Protein AF-A0A0S3SLT4-F1 (afdb_monomer_lite)

Foldseek 3Di:
DDWDDPDDPDIDDDDDPPDPPPDPPCQVCVLPDDDDFQFAPDDDPPDRCVGGPDDDDDDDDDDPVQCCLCVVQVFHWDADSVRDIDTHHPPDDPPPDD

Sequence (98 aa):
MSKYNACLGYDIYYNHFNKTDEDASQSSLKACKKVLLPIKDVPDANDPFTFVTGDVTVTVALTDQCSDCYYRKGGQCQLDSREQFSCANSYGTILLQF

Structure (mmCIF, N/CA/C/O backbone):
data_AF-A0A0S3SLT4-F1
#
_entry.id   AF-A0A0S3SLT4-F1
#
loop_
_atom_site.group_PDB
_atom_site.id
_atom_site.type_symbol
_atom_site.label_atom_id
_atom_site.label_alt_id
_atom_site.label_comp_id
_atom_site.label_asym_id
_atom_site.label_entity_id
_atom_site.label_seq_id
_atom_site.pdbx_PDB_ins_code
_atom_site.Cartn_x
_atom_site.Cartn_y
_atom_site.Cartn_z
_atom_site.occupancy
_atom_site.B_iso_or_equiv
_atom_site.auth_seq_id
_atom_site.auth_comp_id
_atom_site.auth_asym_id
_atom_site.auth_atom_id
_atom_site.pdbx_PDB_model_num
ATOM 1 N N . MET A 1 1 ? 15.243 9.754 -4.496 1.00 69.81 1 MET A N 1
ATOM 2 C CA . MET A 1 1 ? 13.952 9.110 -4.171 1.00 69.81 1 MET A CA 1
ATOM 3 C C . MET A 1 1 ? 12.870 9.703 -5.061 1.00 69.81 1 MET A C 1
ATOM 5 O O . MET A 1 1 ? 12.795 10.923 -5.148 1.00 69.81 1 MET A O 1
ATOM 9 N N . SER A 1 2 ? 12.062 8.860 -5.697 1.00 75.31 2 SER A N 1
ATOM 10 C CA . SER A 1 2 ? 11.005 9.229 -6.648 1.00 75.31 2 SER A CA 1
ATOM 11 C C . SER A 1 2 ? 9.667 8.603 -6.227 1.00 75.31 2 SER A C 1
ATOM 13 O O . SER A 1 2 ? 9.668 7.534 -5.615 1.00 75.31 2 SER A O 1
ATOM 15 N N . LYS A 1 3 ? 8.536 9.260 -6.529 1.00 78.94 3 LYS A N 1
ATOM 16 C CA . LYS A 1 3 ? 7.170 8.769 -6.248 1.00 78.94 3 LYS A CA 1
ATOM 17 C C . LYS A 1 3 ? 6.527 8.230 -7.527 1.00 78.94 3 LYS A C 1
ATOM 19 O O . LYS A 1 3 ? 6.545 8.910 -8.550 1.00 78.94 3 LYS A O 1
ATOM 24 N N . TYR A 1 4 ? 5.938 7.040 -7.457 1.00 80.56 4 TYR A N 1
ATOM 25 C CA . TYR A 1 4 ? 5.145 6.464 -8.542 1.00 80.56 4 TYR A CA 1
ATOM 26 C C . TYR A 1 4 ? 3.676 6.886 -8.410 1.00 80.56 4 TYR A C 1
ATOM 28 O O . TYR A 1 4 ? 3.066 6.693 -7.360 1.00 80.56 4 TYR A O 1
ATOM 36 N N . ASN A 1 5 ? 3.110 7.468 -9.470 1.00 81.62 5 ASN A N 1
ATOM 37 C CA . ASN A 1 5 ? 1.803 8.139 -9.417 1.00 81.62 5 ASN A CA 1
ATOM 38 C C . ASN A 1 5 ? 0.645 7.338 -10.037 1.00 81.62 5 ASN A C 1
ATOM 40 O O . ASN A 1 5 ? -0.474 7.841 -10.062 1.00 81.62 5 ASN A O 1
ATOM 44 N N . ALA A 1 6 ? 0.873 6.124 -10.550 1.00 80.62 6 ALA A N 1
ATOM 45 C CA . ALA A 1 6 ? -0.200 5.352 -11.191 1.00 80.62 6 ALA A CA 1
ATOM 46 C C . ALA A 1 6 ? -1.020 4.489 -10.210 1.00 80.62 6 ALA A C 1
ATOM 48 O O . ALA A 1 6 ? -1.969 3.824 -10.619 1.00 80.62 6 ALA A O 1
ATOM 49 N N . CYS A 1 7 ? -0.664 4.472 -8.923 1.00 74.38 7 CYS A N 1
ATOM 50 C CA . CYS A 1 7 ? -1.403 3.736 -7.899 1.00 74.38 7 CYS A CA 1
ATOM 51 C C . CYS A 1 7 ? -2.574 4.567 -7.360 1.00 74.38 7 CYS A C 1
ATOM 53 O O . CYS A 1 7 ? -2.409 5.727 -6.987 1.00 74.38 7 CYS A O 1
ATOM 55 N N . LEU A 1 8 ? -3.757 3.955 -7.275 1.00 77.00 8 LEU A N 1
ATOM 56 C CA . LEU A 1 8 ? -4.923 4.542 -6.617 1.00 77.00 8 LEU A CA 1
ATOM 57 C C . LEU A 1 8 ? -4.982 4.048 -5.166 1.00 77.00 8 LEU A C 1
ATOM 59 O O . LEU A 1 8 ? -5.094 2.850 -4.921 1.00 77.00 8 LEU A O 1
ATOM 63 N N . GLY A 1 9 ? -4.924 4.972 -4.204 1.00 72.69 9 GLY A N 1
ATOM 64 C CA . GLY A 1 9 ? -5.141 4.681 -2.780 1.00 72.69 9 GLY A CA 1
ATOM 65 C C . GLY A 1 9 ? -3.901 4.312 -1.958 1.00 72.69 9 GLY A C 1
ATOM 66 O O . GLY A 1 9 ? -4.032 4.104 -0.755 1.00 72.69 9 GLY A O 1
ATOM 67 N N . TYR A 1 10 ? -2.708 4.254 -2.556 1.00 73.81 10 TYR A N 1
ATOM 68 C CA . TYR A 1 10 ? -1.447 4.083 -1.830 1.00 73.81 10 TYR A CA 1
ATOM 69 C C . TYR A 1 10 ? -0.270 4.694 -2.594 1.00 73.81 10 TYR A C 1
ATOM 71 O O . TYR A 1 10 ? -0.285 4.779 -3.822 1.00 73.81 10 TYR A O 1
ATOM 79 N N . ASP A 1 11 ? 0.762 5.085 -1.849 1.00 77.19 11 ASP A N 1
ATOM 80 C CA . ASP A 1 11 ? 1.959 5.723 -2.387 1.00 77.19 11 ASP A CA 1
ATOM 81 C C . ASP A 1 11 ? 3.124 4.727 -2.450 1.00 77.19 11 ASP A C 1
ATOM 83 O O . ASP A 1 11 ? 3.486 4.113 -1.445 1.00 77.19 11 ASP A O 1
ATOM 87 N N . ILE A 1 12 ? 3.735 4.583 -3.630 1.00 77.38 12 ILE A N 1
ATOM 88 C CA . ILE A 1 12 ? 4.988 3.836 -3.806 1.00 77.38 12 ILE A CA 1
ATOM 89 C C . ILE A 1 12 ? 6.133 4.828 -4.011 1.00 77.38 12 ILE A C 1
ATOM 91 O O . ILE A 1 12 ? 6.095 5.668 -4.914 1.00 77.38 12 ILE A O 1
ATOM 95 N N . TYR A 1 13 ? 7.185 4.671 -3.210 1.00 78.06 13 TYR A N 1
ATOM 96 C CA . TYR A 1 13 ? 8.438 5.410 -3.337 1.00 78.06 13 TYR A CA 1
ATOM 97 C C . TYR A 1 13 ? 9.570 4.463 -3.733 1.00 78.06 13 TYR A C 1
ATOM 99 O O . TYR A 1 13 ? 9.689 3.370 -3.180 1.00 78.06 13 TYR A O 1
ATOM 107 N N . TYR A 1 14 ? 10.415 4.885 -4.672 1.00 75.25 14 TYR A N 1
ATOM 108 C CA . TYR A 1 14 ? 11.556 4.100 -5.139 1.00 75.25 14 TYR A CA 1
ATOM 109 C C . TYR A 1 14 ? 12.832 4.940 -5.200 1.00 75.25 14 TYR A C 1
ATOM 111 O O . TYR A 1 14 ? 12.805 6.170 -5.316 1.00 75.25 14 TYR A O 1
ATOM 119 N N . ASN A 1 15 ? 13.978 4.271 -5.108 1.00 71.56 15 ASN A N 1
ATOM 120 C CA . ASN A 1 15 ? 15.281 4.896 -5.280 1.00 71.56 15 ASN A CA 1
ATOM 121 C C . ASN A 1 15 ? 16.198 3.972 -6.080 1.00 71.56 15 ASN A C 1
ATOM 123 O O . ASN A 1 15 ? 16.157 2.756 -5.902 1.00 71.56 15 ASN A O 1
ATOM 127 N N . HIS A 1 16 ? 17.028 4.551 -6.942 1.00 67.44 16 HIS A N 1
ATOM 128 C CA . HIS A 1 16 ? 18.042 3.797 -7.669 1.00 67.44 16 HIS A CA 1
ATOM 129 C C . HIS A 1 16 ? 19.280 3.631 -6.777 1.00 67.44 16 HIS A C 1
ATOM 131 O O . HIS A 1 16 ? 19.713 4.591 -6.143 1.00 67.44 16 HIS A O 1
ATOM 137 N N . PHE A 1 17 ? 19.848 2.424 -6.717 1.00 59.03 17 PHE A N 1
ATOM 138 C CA . PHE A 1 17 ? 20.887 2.026 -5.750 1.00 59.03 17 PHE A CA 1
ATOM 139 C C . PHE A 1 17 ? 22.258 2.721 -5.907 1.00 59.03 17 PHE A C 1
ATOM 141 O O . PHE A 1 17 ? 23.197 2.374 -5.200 1.00 59.03 17 PHE A O 1
ATOM 148 N N . ASN A 1 18 ? 22.398 3.725 -6.775 1.00 52.94 18 ASN A N 1
ATOM 149 C CA . ASN A 1 18 ? 23.703 4.280 -7.152 1.00 52.94 18 ASN A CA 1
ATOM 150 C C . ASN A 1 18 ? 24.174 5.503 -6.358 1.00 52.94 18 ASN A C 1
ATOM 152 O O . ASN A 1 18 ? 25.100 6.183 -6.797 1.00 52.94 18 ASN A O 1
ATOM 156 N N . LYS A 1 19 ? 23.599 5.800 -5.192 1.00 50.31 19 LYS A N 1
ATOM 157 C CA . LYS A 1 19 ? 24.154 6.846 -4.330 1.00 50.31 19 LYS A CA 1
ATOM 158 C C . LYS A 1 19 ? 24.206 6.413 -2.882 1.00 50.31 19 LYS A C 1
ATOM 160 O O . LYS A 1 19 ? 23.220 5.939 -2.323 1.00 50.31 19 LYS A O 1
ATOM 165 N N . THR A 1 20 ? 25.375 6.653 -2.304 1.00 49.69 20 THR A N 1
ATOM 166 C CA . THR A 1 20 ? 25.718 6.816 -0.889 1.00 49.69 20 THR A CA 1
ATOM 167 C C . THR A 1 20 ? 24.878 7.925 -0.232 1.00 49.69 20 THR A C 1
ATOM 169 O O . THR A 1 20 ? 25.398 8.799 0.447 1.00 49.69 20 THR A O 1
ATOM 172 N N . ASP A 1 21 ? 23.566 7.929 -0.457 1.00 51.53 21 ASP A N 1
ATOM 173 C CA . ASP A 1 21 ? 22.631 8.799 0.241 1.00 51.53 21 ASP A CA 1
ATOM 174 C C . ASP A 1 21 ? 22.238 8.077 1.526 1.00 51.53 21 ASP A C 1
ATOM 176 O O . ASP A 1 21 ? 21.197 7.420 1.632 1.00 51.53 21 ASP A O 1
ATOM 180 N N . GLU A 1 22 ? 23.147 8.165 2.492 1.00 49.16 22 GLU A N 1
ATOM 181 C CA . GLU A 1 22 ? 22.828 7.975 3.894 1.00 49.16 22 GLU A CA 1
ATOM 182 C C . GLU A 1 22 ? 21.586 8.810 4.254 1.00 49.16 22 GLU A C 1
ATOM 184 O O . GLU A 1 22 ? 21.534 10.025 4.066 1.00 49.16 22 GLU A O 1
ATOM 189 N N . ASP A 1 23 ? 20.579 8.110 4.770 1.00 52.00 23 ASP A N 1
ATOM 190 C CA . ASP A 1 23 ? 19.705 8.497 5.881 1.00 52.00 23 ASP A CA 1
ATOM 191 C C . ASP A 1 23 ? 18.819 9.747 5.840 1.00 52.00 23 ASP A C 1
ATOM 193 O O . ASP A 1 23 ? 17.836 9.785 6.585 1.00 52.00 23 ASP A O 1
ATOM 197 N N . ALA A 1 24 ? 19.025 10.726 4.962 1.00 47.56 24 ALA A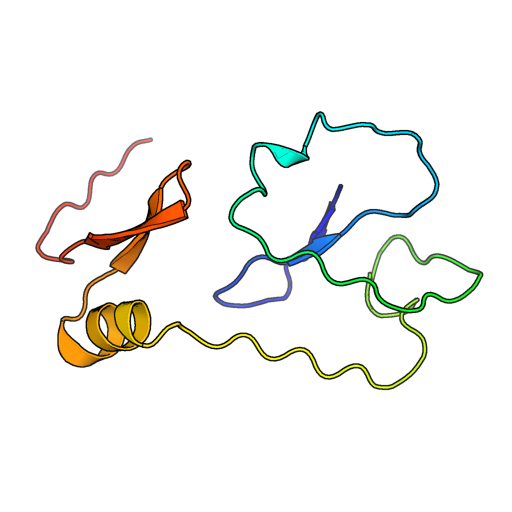 N 1
ATOM 198 C CA . ALA A 1 24 ? 18.274 11.986 5.031 1.00 47.56 24 ALA A CA 1
ATOM 199 C C . ALA A 1 24 ? 16.763 11.829 4.739 1.00 47.56 24 ALA A C 1
ATOM 201 O O . ALA A 1 24 ? 15.950 12.647 5.164 1.00 47.56 24 ALA A O 1
ATOM 202 N N . SER A 1 25 ? 16.370 10.753 4.050 1.00 51.56 25 SER A N 1
ATOM 203 C CA . SER A 1 25 ? 14.977 10.456 3.677 1.00 51.56 25 SER A CA 1
ATOM 204 C C . SER A 1 25 ? 14.348 9.299 4.460 1.00 51.56 25 SER A C 1
ATOM 206 O O . SER A 1 25 ? 13.169 9.007 4.266 1.00 51.56 25 SER A O 1
ATOM 208 N N . GLN A 1 26 ? 15.086 8.664 5.381 1.00 53.34 26 GLN A N 1
ATOM 209 C CA . GLN A 1 26 ? 14.515 7.603 6.214 1.00 53.34 26 GLN A CA 1
ATOM 210 C C . GLN A 1 26 ? 13.453 8.139 7.179 1.00 53.34 26 GLN A C 1
ATOM 212 O O . GLN A 1 26 ? 12.516 7.419 7.492 1.00 53.34 26 GLN A O 1
ATOM 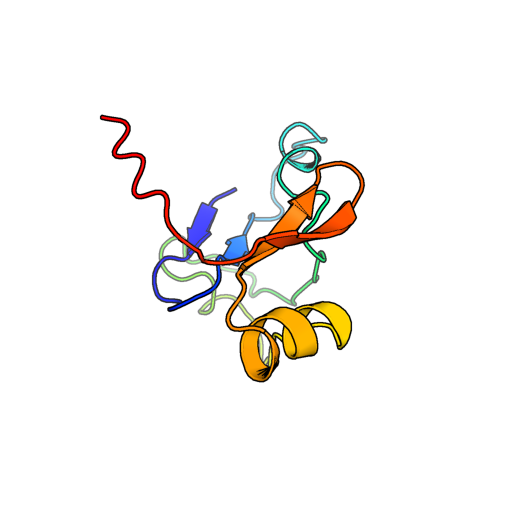217 N N . SER A 1 27 ? 13.556 9.398 7.625 1.00 59.88 27 SER A N 1
ATOM 218 C CA . SER A 1 27 ? 12.650 9.952 8.643 1.00 59.88 27 SER A CA 1
ATOM 219 C C . SER A 1 27 ? 11.176 9.978 8.210 1.00 59.88 27 SER A C 1
ATOM 221 O O . SER A 1 27 ? 10.307 9.572 8.977 1.00 59.88 27 SER A O 1
ATOM 223 N N . SER A 1 28 ? 10.882 10.399 6.974 1.00 62.72 28 SER A N 1
ATOM 224 C CA . SER A 1 28 ? 9.505 10.463 6.455 1.00 62.72 28 SER A CA 1
ATOM 225 C C . SER A 1 28 ? 8.946 9.104 6.031 1.00 62.72 28 SER A C 1
ATOM 227 O O . SER A 1 28 ? 7.736 8.958 5.896 1.00 62.72 28 SER A O 1
ATOM 229 N N . LEU A 1 29 ? 9.815 8.110 5.837 1.00 65.12 29 LEU A N 1
ATOM 230 C CA . LEU A 1 29 ? 9.455 6.761 5.407 1.00 65.12 29 LEU A CA 1
ATOM 231 C C . LEU A 1 29 ? 9.666 5.717 6.509 1.00 65.12 29 LEU A C 1
ATOM 233 O O . LEU A 1 29 ? 9.616 4.529 6.209 1.00 65.12 29 LEU A O 1
ATOM 237 N N . LYS A 1 30 ? 9.875 6.121 7.773 1.00 66.44 30 LYS A N 1
ATOM 238 C CA . LYS A 1 30 ? 9.988 5.173 8.901 1.00 66.44 30 LYS A CA 1
ATOM 239 C C . LYS A 1 30 ? 8.780 4.240 8.970 1.00 66.44 30 LYS A C 1
ATOM 241 O O . LYS A 1 30 ? 8.933 3.037 9.102 1.00 66.44 30 LYS A O 1
ATOM 246 N N . ALA A 1 31 ? 7.597 4.802 8.735 1.00 67.00 31 ALA A N 1
ATOM 247 C CA . ALA A 1 31 ? 6.337 4.072 8.648 1.00 67.00 31 ALA A CA 1
ATOM 248 C C . ALA A 1 31 ? 6.241 3.088 7.460 1.00 67.00 31 ALA A C 1
ATOM 250 O O . ALA A 1 31 ? 5.308 2.287 7.401 1.00 67.00 31 ALA A O 1
ATOM 251 N N . CYS A 1 32 ? 7.147 3.153 6.481 1.00 69.69 32 CYS A N 1
ATOM 252 C CA . CYS A 1 32 ? 7.098 2.336 5.274 1.00 69.69 32 CYS A CA 1
ATOM 253 C C . CYS A 1 32 ? 7.968 1.083 5.409 1.00 69.69 32 CYS A C 1
ATOM 255 O O . CYS A 1 32 ? 9.128 1.126 5.816 1.00 69.69 32 CYS A O 1
ATOM 257 N N . LYS A 1 33 ? 7.439 -0.058 4.958 1.00 73.44 33 LYS A N 1
ATOM 258 C CA . LYS A 1 33 ? 8.211 -1.301 4.891 1.00 73.44 33 LYS A CA 1
ATOM 259 C C . LYS A 1 33 ? 9.132 -1.289 3.670 1.00 73.44 33 LYS A C 1
ATOM 261 O O . LYS A 1 33 ? 8.662 -1.242 2.535 1.00 73.44 33 LYS A O 1
ATOM 266 N N . LYS A 1 34 ? 10.446 -1.376 3.895 1.00 73.19 34 LYS A N 1
ATOM 267 C CA . LYS A 1 34 ? 11.436 -1.491 2.814 1.00 73.19 34 LYS A CA 1
ATOM 268 C C . LYS A 1 34 ? 11.389 -2.890 2.196 1.00 73.19 34 LYS A C 1
ATOM 270 O O . LYS A 1 34 ? 11.494 -3.887 2.907 1.00 73.19 34 LYS A O 1
ATOM 275 N N . VAL A 1 35 ? 11.282 -2.954 0.871 1.00 72.88 35 VAL A N 1
ATOM 276 C CA . VAL A 1 35 ? 11.361 -4.195 0.088 1.00 72.88 35 VAL A CA 1
ATOM 277 C C . VAL A 1 35 ? 12.503 -4.056 -0.914 1.00 72.88 35 VAL A C 1
ATOM 279 O O . VAL A 1 35 ? 12.612 -3.037 -1.592 1.00 72.88 35 VAL A O 1
ATOM 282 N N . LEU A 1 36 ? 13.379 -5.058 -0.979 1.00 73.44 36 LEU A N 1
ATOM 283 C CA . LEU A 1 36 ? 14.462 -5.124 -1.960 1.00 73.44 36 LEU A CA 1
ATOM 284 C C . LEU A 1 36 ? 13.988 -5.974 -3.138 1.00 73.44 36 LEU A C 1
ATOM 286 O O . LEU A 1 36 ? 13.597 -7.122 -2.938 1.00 73.44 36 LEU A O 1
ATOM 290 N N . LEU A 1 37 ? 14.010 -5.406 -4.342 1.00 74.19 37 LEU A N 1
ATOM 291 C CA . LEU A 1 37 ? 13.594 -6.086 -5.567 1.00 74.19 37 LEU A CA 1
ATOM 292 C C . LEU A 1 37 ? 14.790 -6.275 -6.504 1.00 74.19 37 LEU A C 1
ATOM 294 O O . LEU A 1 37 ? 15.629 -5.374 -6.589 1.00 74.19 37 LEU A O 1
ATOM 298 N N . PRO A 1 38 ? 14.882 -7.415 -7.209 1.00 70.06 38 PRO A N 1
ATOM 299 C CA . PRO A 1 38 ? 15.936 -7.640 -8.185 1.00 70.06 38 PRO A CA 1
ATOM 300 C C . PRO A 1 38 ? 15.705 -6.757 -9.419 1.00 70.06 38 PRO A C 1
ATOM 302 O O . PRO A 1 38 ? 14.634 -6.793 -10.033 1.00 70.06 38 PRO A O 1
ATOM 305 N N . ILE A 1 39 ? 16.715 -5.967 -9.784 1.00 70.88 39 ILE A N 1
ATOM 306 C CA . ILE A 1 39 ? 16.664 -5.018 -10.903 1.00 70.88 39 ILE A CA 1
ATOM 307 C C . ILE A 1 39 ? 17.522 -5.495 -12.088 1.00 70.88 39 ILE A C 1
ATOM 309 O O . ILE A 1 39 ? 18.511 -6.194 -11.890 1.00 70.88 39 ILE A O 1
ATOM 313 N N . L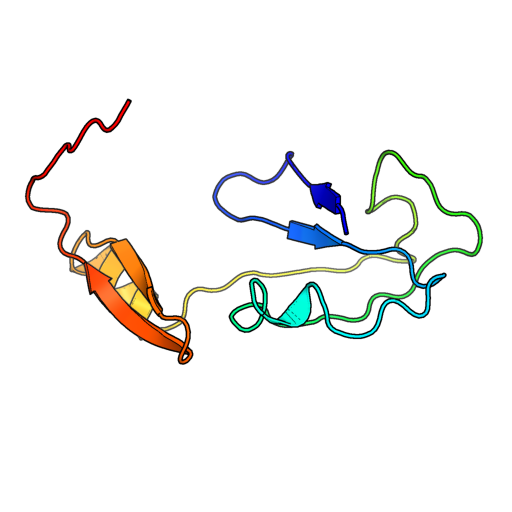YS A 1 40 ? 17.154 -5.113 -13.315 1.00 66.62 40 LYS A N 1
ATOM 314 C CA . LYS A 1 40 ? 17.953 -5.273 -14.540 1.00 66.62 40 LYS A CA 1
ATOM 315 C C . LYS A 1 40 ? 19.129 -4.299 -14.525 1.00 66.62 40 LYS A C 1
ATOM 317 O O . LYS A 1 40 ? 19.023 -3.207 -13.971 1.00 66.62 40 LYS A O 1
ATOM 322 N N . ASP A 1 41 ? 20.194 -4.659 -15.237 1.00 64.12 41 ASP A N 1
ATOM 323 C CA . ASP A 1 41 ? 21.410 -3.842 -15.365 1.00 64.12 41 ASP A CA 1
ATOM 324 C C . ASP A 1 41 ? 21.180 -2.477 -16.048 1.00 64.12 41 ASP A C 1
ATOM 326 O O . ASP A 1 41 ? 21.994 -1.569 -15.892 1.00 64.12 41 ASP A O 1
ATOM 330 N N . VAL A 1 42 ? 20.075 -2.301 -16.789 1.00 66.06 42 VAL A N 1
ATOM 331 C CA . VAL A 1 42 ? 19.737 -1.046 -17.483 1.00 66.06 42 VAL A CA 1
ATOM 332 C C . VAL A 1 42 ? 18.530 -0.376 -16.810 1.00 66.06 42 VAL A C 1
ATOM 334 O O . VAL A 1 42 ? 17.411 -0.878 -16.947 1.00 66.06 42 VAL A O 1
ATOM 337 N N . PRO A 1 43 ? 18.720 0.745 -16.091 1.00 60.41 43 PRO A N 1
ATOM 338 C CA . PRO A 1 43 ? 17.623 1.481 -15.476 1.00 60.41 43 PRO A CA 1
ATOM 339 C C . PRO A 1 43 ? 16.838 2.291 -16.514 1.00 60.41 43 PRO A C 1
ATOM 341 O O . PRO A 1 43 ? 17.410 3.094 -17.250 1.00 60.41 43 PRO A O 1
ATOM 344 N N . ASP A 1 44 ?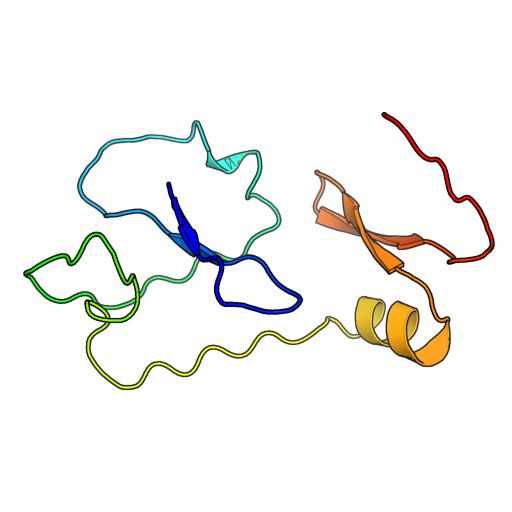 15.517 2.132 -16.525 1.00 62.72 44 ASP A N 1
ATOM 345 C CA . ASP A 1 44 ? 14.598 3.090 -17.140 1.00 62.72 44 ASP A CA 1
ATOM 346 C C . ASP A 1 44 ? 14.178 4.107 -16.073 1.00 62.72 44 ASP A C 1
ATOM 348 O O . ASP A 1 44 ? 13.740 3.745 -14.979 1.00 62.72 44 ASP A O 1
ATOM 352 N N . ALA A 1 45 ? 14.350 5.393 -16.366 1.00 62.72 45 ALA A N 1
ATOM 353 C CA . ALA A 1 45 ? 14.011 6.463 -15.434 1.00 62.72 45 ALA A CA 1
ATOM 354 C C . ALA A 1 45 ? 12.495 6.720 -15.342 1.00 62.72 45 ALA A C 1
ATOM 356 O O . ALA A 1 45 ? 12.052 7.341 -14.373 1.00 62.72 45 ALA A O 1
ATOM 357 N N . ASN A 1 46 ? 11.714 6.267 -16.331 1.00 66.19 46 ASN A N 1
ATOM 358 C CA . ASN A 1 46 ? 10.305 6.635 -16.478 1.00 66.19 46 ASN A CA 1
ATOM 359 C C . ASN A 1 46 ? 9.345 5.642 -15.820 1.00 66.19 46 ASN A C 1
ATOM 361 O O . ASN A 1 46 ? 8.321 6.060 -15.283 1.00 66.19 46 ASN A O 1
ATOM 365 N N . ASP A 1 47 ? 9.675 4.351 -15.846 1.00 69.75 47 ASP A N 1
ATOM 366 C CA . ASP A 1 47 ? 8.855 3.301 -15.251 1.00 69.75 47 ASP A CA 1
ATOM 367 C C . ASP A 1 47 ? 9.698 2.450 -14.291 1.00 69.75 47 ASP A C 1
ATOM 369 O O . ASP A 1 47 ? 10.589 1.718 -14.730 1.00 69.75 47 ASP A O 1
ATOM 373 N N . PRO A 1 48 ? 9.434 2.512 -12.973 1.00 68.00 48 PRO A N 1
ATOM 374 C CA . PRO A 1 48 ? 10.180 1.722 -12.016 1.00 68.00 48 PRO A CA 1
ATOM 375 C C . PRO A 1 48 ? 9.962 0.208 -12.138 1.00 68.00 48 PRO A C 1
ATOM 377 O O . PRO A 1 48 ? 10.717 -0.570 -11.561 1.00 68.00 48 PRO A O 1
ATOM 380 N N . PHE A 1 49 ? 8.938 -0.236 -12.864 1.00 72.12 49 PHE A N 1
ATOM 381 C CA . PHE A 1 49 ? 8.619 -1.651 -13.016 1.00 72.12 49 PHE A CA 1
ATOM 382 C C . PHE A 1 49 ? 9.304 -2.292 -14.225 1.00 72.12 49 PHE A C 1
ATOM 384 O O . PHE A 1 49 ? 9.473 -3.510 -14.243 1.00 72.12 49 PHE A O 1
ATOM 391 N N . THR A 1 50 ? 9.783 -1.518 -15.205 1.00 70.38 50 THR A N 1
ATOM 392 C CA . THR A 1 50 ? 10.458 -2.078 -16.398 1.00 70.38 50 THR A CA 1
ATOM 393 C C . THR A 1 50 ? 11.830 -2.674 -16.080 1.00 70.38 50 THR A C 1
ATOM 395 O O . THR A 1 50 ? 12.283 -3.605 -16.766 1.00 70.38 50 THR A O 1
ATOM 398 N N . PHE A 1 51 ? 12.476 -2.188 -15.015 1.00 67.31 51 PHE A N 1
ATOM 399 C CA . PHE A 1 51 ? 13.728 -2.740 -14.512 1.00 67.31 51 PHE A CA 1
ATOM 400 C C . PHE A 1 51 ? 13.537 -3.884 -13.517 1.00 67.31 51 PHE A C 1
ATOM 402 O O . PHE A 1 51 ? 14.513 -4.567 -13.240 1.00 67.31 51 PHE A O 1
ATOM 409 N N . VAL A 1 52 ? 12.344 -4.147 -12.979 1.00 68.62 52 VAL A N 1
ATOM 410 C CA . VAL A 1 52 ? 12.159 -5.307 -12.091 1.00 68.62 52 VAL A CA 1
ATOM 411 C C . VAL A 1 52 ? 12.283 -6.587 -12.929 1.00 68.62 52 VAL A C 1
ATOM 413 O O . VAL A 1 52 ? 11.675 -6.724 -13.991 1.00 68.62 52 VAL A O 1
ATOM 416 N N . THR A 1 53 ? 13.146 -7.512 -12.505 1.00 61.19 53 THR A N 1
ATOM 417 C CA . THR A 1 53 ? 13.326 -8.801 -13.194 1.00 61.19 53 THR A CA 1
ATOM 418 C C . THR A 1 53 ? 12.348 -9.838 -12.652 1.00 61.19 53 THR A C 1
ATOM 420 O O . THR A 1 53 ? 12.426 -10.218 -11.488 1.00 61.19 53 THR A O 1
ATOM 423 N N . GLY A 1 54 ? 11.453 -10.323 -13.515 1.00 64.50 54 GLY A N 1
ATOM 424 C CA . GLY A 1 54 ? 10.481 -11.369 -13.186 1.00 64.50 54 GLY A CA 1
ATOM 425 C C . GLY A 1 54 ? 9.157 -10.847 -12.626 1.00 64.50 54 GLY A C 1
ATOM 426 O O . GLY A 1 54 ? 9.016 -9.669 -12.300 1.00 64.50 54 GLY A O 1
ATOM 427 N N . ASP A 1 55 ? 8.178 -11.745 -12.530 1.00 64.19 55 ASP A N 1
ATOM 428 C CA . ASP A 1 55 ? 6.866 -11.433 -11.969 1.00 64.19 55 ASP A CA 1
ATOM 429 C C . ASP A 1 55 ? 6.979 -11.274 -10.447 1.00 64.19 55 ASP A C 1
ATOM 431 O O . ASP A 1 55 ? 7.082 -12.250 -9.701 1.00 64.19 55 ASP A O 1
ATOM 435 N N . VAL A 1 56 ? 6.963 -10.029 -9.970 1.00 67.38 56 VAL A N 1
ATOM 436 C CA . VAL A 1 56 ? 6.921 -9.717 -8.538 1.00 67.38 56 VAL A CA 1
ATOM 437 C C . VAL A 1 56 ? 5.499 -9.321 -8.162 1.00 67.38 56 VAL A C 1
ATOM 439 O O . VAL A 1 56 ? 5.015 -8.256 -8.538 1.00 67.38 56 VAL A O 1
ATOM 442 N N . THR A 1 57 ? 4.830 -10.160 -7.372 1.00 67.19 57 THR A N 1
ATOM 443 C CA . THR A 1 57 ? 3.523 -9.813 -6.796 1.00 67.19 57 THR A CA 1
ATOM 444 C C . THR A 1 57 ? 3.726 -9.062 -5.484 1.00 67.19 57 THR A C 1
ATOM 446 O O . THR A 1 57 ? 4.235 -9.624 -4.515 1.00 67.19 57 THR A O 1
ATOM 449 N N . VAL A 1 58 ? 3.318 -7.792 -5.444 1.00 70.38 58 VAL A N 1
ATOM 450 C CA . VAL A 1 58 ? 3.302 -6.981 -4.219 1.00 70.38 58 VAL A CA 1
ATOM 451 C C . VAL A 1 58 ? 1.859 -6.801 -3.772 1.00 70.38 58 VAL A C 1
ATOM 453 O O . VAL A 1 58 ? 1.059 -6.191 -4.477 1.00 70.38 58 VAL A O 1
ATOM 456 N N . THR A 1 59 ? 1.538 -7.300 -2.580 1.00 70.25 59 THR A N 1
ATOM 457 C CA . THR A 1 59 ? 0.211 -7.141 -1.977 1.00 70.25 59 THR A CA 1
ATOM 458 C C . THR A 1 59 ? 0.300 -6.191 -0.794 1.00 70.25 59 THR A C 1
ATOM 460 O O . THR A 1 59 ? 1.079 -6.415 0.134 1.00 70.25 59 THR A O 1
ATOM 463 N N . VAL A 1 60 ? -0.525 -5.146 -0.808 1.00 73.38 60 VAL A N 1
ATOM 464 C CA . VAL A 1 60 ? -0.715 -4.251 0.337 1.00 73.38 60 VAL A CA 1
ATOM 465 C C . VAL A 1 60 ? -1.971 -4.699 1.074 1.00 73.38 60 VAL A C 1
ATOM 467 O O . VAL A 1 60 ? -3.066 -4.661 0.521 1.00 73.38 60 VAL A O 1
ATOM 470 N N . ALA A 1 61 ? -1.807 -5.146 2.316 1.00 80.06 61 ALA A N 1
ATOM 471 C CA . ALA A 1 61 ? -2.911 -5.512 3.195 1.00 80.06 61 ALA A CA 1
ATOM 472 C C .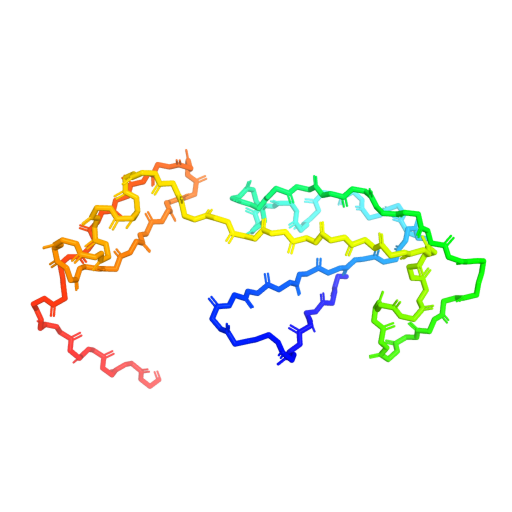 ALA A 1 61 ? -2.987 -4.530 4.368 1.00 80.06 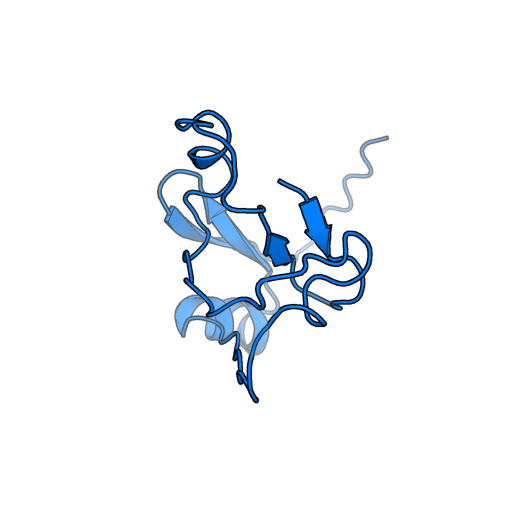61 ALA A C 1
ATOM 474 O O . ALA A 1 61 ? -1.959 -4.134 4.922 1.00 80.06 61 ALA A O 1
ATOM 475 N N . LEU A 1 62 ? -4.207 -4.152 4.752 1.00 82.31 62 LEU A N 1
ATOM 476 C CA . LEU A 1 62 ? -4.433 -3.391 5.977 1.00 82.31 62 LEU A CA 1
ATOM 477 C C . LEU A 1 62 ? -4.192 -4.298 7.187 1.00 82.31 62 LEU A C 1
ATOM 479 O O . LEU A 1 62 ? -4.523 -5.482 7.157 1.00 82.31 62 LEU A O 1
ATOM 483 N N . THR A 1 63 ? -3.656 -3.737 8.269 1.00 85.81 63 THR A N 1
ATOM 484 C CA . THR A 1 63 ? -3.638 -4.427 9.564 1.00 85.81 63 THR A CA 1
ATOM 485 C C . THR A 1 63 ? -5.066 -4.639 10.062 1.00 85.81 63 THR A C 1
ATOM 487 O O . THR A 1 63 ? -5.958 -3.859 9.724 1.00 85.81 63 THR A O 1
ATOM 490 N N . ASP A 1 64 ? -5.289 -5.632 10.925 1.00 89.62 64 ASP A N 1
ATOM 491 C CA . ASP A 1 64 ? -6.617 -5.893 11.504 1.00 89.62 64 ASP A CA 1
ATOM 492 C C . ASP A 1 64 ? -7.209 -4.651 12.186 1.00 89.62 64 ASP A C 1
ATOM 494 O O . ASP A 1 64 ? -8.398 -4.367 12.061 1.00 89.62 64 ASP A O 1
ATOM 498 N N . GLN A 1 65 ? -6.360 -3.860 12.849 1.00 86.94 65 GLN A N 1
ATOM 499 C CA . GLN A 1 65 ? -6.753 -2.612 13.505 1.00 86.94 65 GLN A CA 1
ATOM 500 C C . GLN A 1 65 ? -7.244 -1.557 12.504 1.00 86.94 65 GLN A C 1
ATOM 502 O O . GLN A 1 65 ? -8.263 -0.903 12.738 1.00 86.94 65 GLN A O 1
ATOM 507 N N . CYS A 1 66 ? -6.544 -1.403 11.377 1.00 88.19 66 CYS A N 1
ATOM 508 C CA . CYS A 1 66 ? -6.943 -0.469 10.330 1.00 88.19 66 CYS A CA 1
ATOM 509 C C . CYS A 1 66 ? -8.165 -0.975 9.551 1.00 88.19 66 CYS A C 1
ATOM 511 O O . CYS A 1 66 ? -9.075 -0.203 9.266 1.00 88.19 66 CYS A O 1
ATOM 513 N N . SER A 1 67 ? -8.231 -2.278 9.283 1.00 90.31 67 SER A N 1
ATOM 514 C CA . SER A 1 67 ? -9.393 -2.939 8.692 1.00 90.31 67 SER A CA 1
ATOM 515 C C . SER A 1 67 ? -10.657 -2.702 9.528 1.00 90.31 67 SER A C 1
ATOM 517 O O . SER A 1 67 ? -11.674 -2.263 8.995 1.00 90.31 67 SER A O 1
ATOM 519 N N . ASP A 1 68 ? -10.588 -2.884 10.851 1.00 91.00 68 ASP A N 1
ATOM 520 C CA . ASP A 1 68 ? -11.711 -2.612 11.756 1.00 91.00 68 ASP A CA 1
ATOM 521 C C . ASP A 1 68 ? -12.101 -1.123 11.755 1.00 91.00 68 ASP A C 1
ATOM 523 O O . ASP A 1 68 ? -13.280 -0.786 11.646 1.00 91.00 68 ASP A O 1
ATOM 527 N N . CYS A 1 69 ? -11.117 -0.220 11.798 1.00 89.50 69 CYS A N 1
ATOM 528 C CA . CYS A 1 69 ? -11.356 1.222 11.720 1.00 89.50 69 CYS A CA 1
ATOM 529 C C . CYS A 1 69 ? -12.070 1.630 10.424 1.00 89.50 69 CYS A C 1
ATOM 531 O O . CYS A 1 69 ? -13.094 2.312 10.463 1.00 89.50 69 CYS A O 1
ATOM 533 N N . TYR A 1 70 ? -11.554 1.183 9.283 1.00 88.12 70 TYR A N 1
ATOM 534 C CA . TYR A 1 70 ? -12.066 1.565 7.977 1.00 88.12 70 TYR A CA 1
ATOM 535 C C . TYR A 1 70 ? -13.417 0.903 7.687 1.00 88.12 70 TYR A C 1
ATOM 537 O O . TYR A 1 70 ? -14.404 1.591 7.436 1.00 88.12 70 TYR A O 1
ATOM 545 N N . TYR A 1 71 ? -13.494 -0.428 7.783 1.00 88.50 71 TYR A N 1
ATOM 546 C CA . TYR A 1 71 ? -14.687 -1.169 7.370 1.00 88.50 71 TYR A CA 1
ATOM 547 C C . TYR A 1 71 ? -15.800 -1.172 8.416 1.00 88.50 71 TYR A C 1
ATOM 549 O O . TYR A 1 71 ? -16.970 -1.168 8.038 1.00 88.50 71 TYR A O 1
ATOM 557 N N . ARG A 1 72 ? -15.479 -1.203 9.719 1.00 87.38 72 ARG A N 1
ATOM 558 C CA . ARG A 1 72 ? -16.515 -1.264 10.768 1.00 87.38 72 ARG A CA 1
ATOM 559 C C . ARG A 1 72 ? -16.880 0.096 11.336 1.00 87.38 72 ARG A C 1
ATOM 561 O O . ARG A 1 72 ? -18.037 0.297 11.692 1.00 87.38 72 ARG A O 1
ATOM 568 N N . LYS A 1 73 ? -15.914 1.011 11.451 1.00 87.62 73 LYS A N 1
ATOM 569 C CA . LYS A 1 73 ? -16.132 2.328 12.076 1.00 87.62 73 LYS A CA 1
ATOM 570 C C . LYS A 1 73 ? -16.287 3.462 11.063 1.00 87.62 73 LYS A C 1
ATOM 572 O O . LYS A 1 73 ? -16.669 4.556 11.465 1.00 87.62 73 LYS A O 1
ATOM 577 N N . GLY A 1 74 ? -15.999 3.220 9.779 1.00 86.44 74 GLY A N 1
ATOM 578 C CA . GLY A 1 74 ? -15.991 4.260 8.743 1.00 86.44 74 GLY A CA 1
ATOM 579 C C . GLY A 1 74 ? -14.925 5.336 8.978 1.00 86.44 74 GLY A C 1
ATOM 580 O O . GLY A 1 74 ? -15.028 6.433 8.440 1.00 86.44 74 GLY A O 1
ATOM 581 N N . GLY A 1 75 ? -13.937 5.051 9.829 1.00 88.44 75 GLY A N 1
ATOM 582 C CA . GLY A 1 75 ? -12.882 5.982 10.201 1.00 88.44 75 GLY A CA 1
ATOM 583 C C . GLY A 1 75 ? -11.710 5.965 9.224 1.00 88.44 75 GLY A C 1
ATOM 584 O O . GLY A 1 75 ? -11.594 5.103 8.351 1.00 88.44 75 GLY A O 1
ATOM 585 N N . GLN A 1 76 ? -10.801 6.916 9.406 1.00 87.44 76 GLN A N 1
ATOM 586 C CA . GLN A 1 76 ? -9.541 6.982 8.681 1.00 87.44 76 GLN A CA 1
ATOM 587 C C . GLN A 1 76 ? -8.404 6.453 9.557 1.00 87.44 76 GLN A C 1
ATOM 589 O O . GLN A 1 76 ? -8.196 6.913 10.681 1.00 87.44 76 GLN A O 1
ATOM 594 N N . CYS A 1 77 ? -7.649 5.495 9.022 1.00 87.69 77 CYS A N 1
ATOM 595 C CA . CYS A 1 77 ? -6.440 5.003 9.665 1.00 87.69 77 CYS A CA 1
ATOM 596 C C . CYS A 1 77 ? -5.359 6.081 9.643 1.00 87.69 77 CYS A C 1
ATOM 598 O O . CYS A 1 77 ? -5.024 6.607 8.580 1.00 87.69 77 CYS A O 1
ATOM 600 N N . GLN A 1 78 ? -4.793 6.376 10.806 1.00 85.00 78 GLN A N 1
ATOM 601 C CA . GLN A 1 78 ? -3.651 7.262 10.957 1.00 85.00 78 GLN A CA 1
ATOM 602 C C . GLN A 1 78 ? -2.527 6.505 11.664 1.00 85.00 78 GLN A C 1
ATOM 604 O O . GLN A 1 78 ? -2.764 5.673 12.542 1.00 85.00 78 GLN A O 1
ATOM 609 N N . LEU A 1 79 ? -1.297 6.779 11.249 1.00 81.88 79 LEU A N 1
ATOM 610 C CA . LEU A 1 79 ? -0.093 6.263 11.881 1.00 81.88 79 LEU A CA 1
ATOM 611 C C . LEU A 1 79 ? 0.781 7.463 12.229 1.00 81.88 79 LEU A C 1
ATOM 613 O O . LEU A 1 79 ? 1.040 8.300 11.362 1.00 81.88 79 LEU A O 1
ATOM 617 N N . ASP A 1 80 ? 1.184 7.581 13.489 1.00 74.88 80 ASP A N 1
ATOM 618 C CA . ASP A 1 80 ? 2.064 8.668 13.907 1.00 74.88 80 ASP A CA 1
ATOM 619 C C . ASP A 1 80 ? 3.543 8.374 13.586 1.00 74.88 80 ASP A C 1
ATOM 621 O O . ASP A 1 80 ? 3.919 7.298 13.113 1.00 74.88 80 ASP A O 1
ATOM 625 N N . SER A 1 81 ? 4.415 9.348 13.852 1.00 72.44 81 SER A N 1
ATOM 626 C CA . SER A 1 81 ? 5.863 9.222 13.629 1.00 72.44 81 SER A CA 1
ATOM 627 C C . SER A 1 81 ? 6.564 8.225 14.562 1.00 72.44 81 SER A C 1
ATOM 629 O O . SER A 1 81 ? 7.751 7.952 14.377 1.00 72.44 81 SER A O 1
ATOM 631 N N . ARG A 1 82 ? 5.852 7.698 15.564 1.00 78.44 82 ARG A N 1
ATOM 632 C CA . ARG A 1 82 ? 6.291 6.635 16.476 1.00 78.44 82 ARG A CA 1
ATOM 633 C C . ARG A 1 82 ? 5.714 5.276 16.077 1.00 78.44 82 ARG A C 1
ATOM 635 O O . ARG A 1 82 ? 5.803 4.341 16.868 1.00 78.44 82 ARG A O 1
ATOM 642 N N . GLU A 1 83 ? 5.128 5.178 14.882 1.00 73.75 83 GLU A N 1
ATOM 643 C CA . GLU A 1 83 ? 4.490 3.967 14.355 1.00 73.75 83 GLU A CA 1
ATOM 644 C C . GLU A 1 83 ? 3.280 3.522 15.194 1.00 73.75 83 GLU A C 1
ATOM 646 O O . GLU A 1 83 ? 2.871 2.359 15.171 1.00 73.75 83 GLU A O 1
ATOM 651 N N . GLN A 1 84 ? 2.676 4.453 15.937 1.00 81.19 84 GLN A N 1
ATOM 652 C CA . GLN A 1 84 ? 1.491 4.188 16.733 1.00 81.19 84 GLN A CA 1
ATOM 653 C C . GLN A 1 84 ? 0.237 4.401 15.887 1.00 81.19 84 GLN A C 1
ATOM 655 O O . GLN A 1 84 ? 0.032 5.447 15.267 1.00 81.19 84 GLN A O 1
ATOM 660 N N . PHE A 1 85 ? -0.615 3.381 15.871 1.00 84.50 85 PHE A N 1
ATOM 661 C CA . PHE A 1 85 ? -1.879 3.398 15.151 1.00 84.50 85 PHE A CA 1
ATOM 662 C C . PHE A 1 85 ? -2.952 4.190 15.904 1.00 84.50 85 PHE A C 1
ATOM 664 O O . PHE A 1 85 ? -3.146 4.010 17.109 1.00 84.50 85 PHE A O 1
ATOM 671 N N . SER A 1 86 ? -3.714 5.000 15.170 1.00 87.81 86 SER A N 1
ATOM 672 C CA . SER A 1 86 ? -4.948 5.613 15.647 1.00 87.81 86 SER A CA 1
ATOM 673 C C . SER A 1 86 ? -6.046 5.564 14.578 1.00 87.81 86 SER A C 1
ATOM 675 O O . SER A 1 86 ? -5.796 5.545 13.372 1.00 87.81 86 SER A O 1
ATOM 677 N N . CYS A 1 87 ? -7.296 5.498 15.038 1.00 88.88 87 CYS A N 1
ATOM 678 C CA . CYS A 1 87 ? -8.476 5.534 14.182 1.00 88.88 87 CYS A CA 1
ATOM 679 C C . CYS A 1 87 ? -9.154 6.893 14.344 1.00 88.88 87 CYS A C 1
ATOM 681 O O . CYS A 1 87 ? -9.748 7.165 15.390 1.00 88.88 87 CYS A O 1
ATOM 683 N N . ALA A 1 88 ? -9.053 7.749 13.329 1.00 88.44 88 ALA A N 1
ATOM 684 C CA . ALA A 1 88 ? -9.728 9.037 13.320 1.00 88.44 88 ALA A CA 1
ATOM 685 C C . ALA A 1 88 ? -11.174 8.856 12.843 1.00 88.44 88 ALA A C 1
ATOM 687 O O . ALA A 1 88 ? -11.422 8.353 11.747 1.00 88.44 88 ALA A O 1
ATOM 688 N N . ASN A 1 89 ? -12.143 9.262 13.661 1.00 77.31 89 ASN A N 1
ATOM 689 C CA . ASN A 1 89 ? -13.551 9.229 13.272 1.00 77.31 89 ASN A CA 1
ATOM 690 C C . ASN A 1 89 ? -13.810 10.251 12.155 1.00 77.31 89 ASN A C 1
ATOM 692 O O . ASN A 1 89 ? -13.462 11.420 12.298 1.00 77.31 89 ASN A O 1
ATOM 696 N N . SER A 1 90 ? -14.501 9.851 11.086 1.00 63.41 90 SER A N 1
ATOM 697 C CA . SER A 1 90 ? -14.889 10.744 9.984 1.00 63.41 90 SER A CA 1
ATOM 698 C C . SER A 1 90 ? -16.078 11.662 10.321 1.00 63.41 90 SER A C 1
ATOM 700 O O . SER A 1 90 ? -16.733 12.184 9.417 1.00 63.41 90 SER A O 1
ATOM 702 N N . TYR A 1 91 ? -16.406 11.857 11.604 1.00 52.06 91 TYR A N 1
ATOM 703 C CA . TYR A 1 91 ? -17.466 12.780 12.009 1.00 52.06 91 TYR A CA 1
ATOM 704 C C . TYR A 1 91 ? -16.946 14.219 11.936 1.00 52.06 91 TYR A C 1
ATOM 706 O O . TYR A 1 91 ? -16.503 14.789 12.924 1.00 52.06 91 TYR A O 1
ATOM 714 N N . GLY A 1 92 ? -17.006 14.777 10.725 1.00 52.06 92 GLY A N 1
ATOM 715 C CA . GLY A 1 92 ? -17.107 16.207 10.456 1.00 52.06 92 GLY A CA 1
ATOM 716 C C . GLY A 1 92 ? -15.963 17.079 10.963 1.00 52.06 92 GLY A C 1
ATOM 717 O O . GLY A 1 92 ? -16.081 17.717 11.999 1.00 52.06 92 GLY A O 1
ATOM 718 N N . THR A 1 93 ? -14.934 17.267 10.140 1.00 36.84 93 THR A N 1
ATOM 719 C CA . THR A 1 93 ? -14.414 18.616 9.878 1.00 36.84 93 THR A CA 1
ATOM 720 C C . THR A 1 93 ? -13.801 18.626 8.482 1.00 36.84 93 THR A C 1
ATOM 722 O O . THR A 1 93 ? -12.693 18.144 8.267 1.00 36.84 93 THR A O 1
ATOM 725 N N . ILE A 1 94 ? -14.529 19.188 7.516 1.00 38.22 94 ILE A N 1
ATOM 726 C CA . ILE A 1 94 ? -13.901 19.805 6.349 1.00 38.22 94 ILE A CA 1
ATOM 727 C C . ILE A 1 94 ? -13.146 21.014 6.909 1.00 38.22 94 ILE A C 1
ATOM 729 O O . ILE A 1 94 ? -13.738 22.065 7.135 1.00 38.22 94 ILE A O 1
ATOM 733 N N . LEU A 1 95 ? -11.859 20.857 7.209 1.00 34.06 95 LEU A N 1
ATOM 734 C CA . LEU A 1 95 ? -10.947 21.991 7.290 1.00 34.06 95 LEU A CA 1
ATOM 735 C C . LEU A 1 95 ? -10.316 22.107 5.907 1.00 34.06 95 LEU A C 1
ATOM 737 O O . LEU A 1 95 ? -9.327 21.449 5.599 1.00 34.06 95 LEU A O 1
ATOM 741 N N . LEU A 1 96 ? -10.943 22.921 5.054 1.00 34.97 96 LEU A N 1
ATOM 742 C CA . LEU A 1 96 ? -10.236 23.531 3.935 1.00 34.97 96 LEU A CA 1
ATOM 743 C C . LEU A 1 96 ? -9.104 24.363 4.548 1.00 34.97 96 LEU A C 1
ATOM 745 O O . LEU A 1 96 ? -9.365 25.394 5.165 1.00 34.97 96 LEU A O 1
ATOM 749 N N . GLN A 1 97 ? -7.864 23.908 4.411 1.00 36.78 97 GLN A N 1
ATOM 750 C CA . GLN A 1 97 ? -6.715 24.800 4.485 1.00 36.78 97 GLN A CA 1
ATOM 751 C C . GLN A 1 97 ? -6.222 25.012 3.057 1.00 36.78 97 GLN A C 1
ATOM 753 O O . GLN A 1 97 ? -5.871 24.054 2.368 1.00 36.78 97 GLN A O 1
ATOM 758 N N . PHE A 1 98 ? -6.329 26.270 2.625 1.00 38.44 98 PHE A N 1
ATOM 759 C CA . PHE A 1 98 ? -5.681 26.813 1.435 1.00 38.44 98 PHE A CA 1
ATOM 760 C C . PHE A 1 98 ? -4.164 26.842 1.625 1.00 38.44 98 PHE A C 1
ATOM 762 O O . PHE A 1 98 ? -3.732 27.055 2.783 1.00 38.44 98 PHE A O 1
#

pLDDT: mean 70.18, std 14.09, range [34.06, 91.0]

Radius of gyration: 17.08 Å; chains: 1; bounding box: 43×38×34 Å

Organism: NCBI:txid157739

Secondary structure (DSSP, 8-state):
-EEE---SSS-EEE--S-----STTTTTTTTSPP----B-SS--SS-TTTTB-S---------HHHHIIIIIH-PEEEE-TT--EEEE--SS------